Protein AF-A0A2X3JP46-F1 (afdb_monomer_lite)

Sequence (105 aa):
MPRLTAKDFPQELLDYYDYYAHGKISKREFLNLAAKYAVGGMTALALFDLLKPNYALATQVEFTDPEIVAGVHHVSFAKWSRRGTGLSGETRKNERQNASRGSGA

Radius of gyration: 28.65 Å; chains: 1; bounding box: 75×61×43 Å

Organism: Escherichia coli (NCBI:txid562)

Foldseek 3Di:
DDQDDPVVDDPVLVVLVVCCVVVVDDPVVSQVVQQVVQPDPRHSVNVVVSNDDDVVVVDPDDPVPVVDDDDDDDDDDPDDDPPDDDDDDDDDDDPPDPPPDDDDD

InterPro domains:
  IPR057802 YqhI domain [PF23678] (1-36)

Structure (mmCIF, N/CA/C/O backbone):
data_AF-A0A2X3JP46-F1
#
_entry.id   AF-A0A2X3JP46-F1
#
loop_
_atom_site.group_PDB
_atom_site.id
_atom_site.type_symbol
_atom_site.label_atom_id
_atom_site.label_alt_id
_atom_site.label_comp_id
_atom_site.label_asym_id
_atom_site.label_entity_id
_atom_site.label_seq_id
_atom_site.pdbx_PDB_ins_code
_atom_site.Cartn_x
_atom_site.Cartn_y
_atom_site.Cartn_z
_atom_site.occupancy
_atom_site.B_iso_or_equiv
_atom_site.auth_seq_id
_atom_site.auth_comp_id
_atom_site.auth_asym_id
_atom_site.auth_atom_id
_atom_site.pdbx_PDB_model_num
ATOM 1 N N . MET A 1 1 ? -13.991 -17.207 -7.580 1.00 64.12 1 MET A N 1
ATOM 2 C CA . MET A 1 1 ? -14.680 -15.925 -7.307 1.00 64.12 1 MET A CA 1
ATOM 3 C C . MET A 1 1 ? -13.912 -14.811 -8.007 1.00 64.12 1 MET A C 1
ATOM 5 O O . MET A 1 1 ? -12.699 -14.963 -8.132 1.00 64.12 1 MET A O 1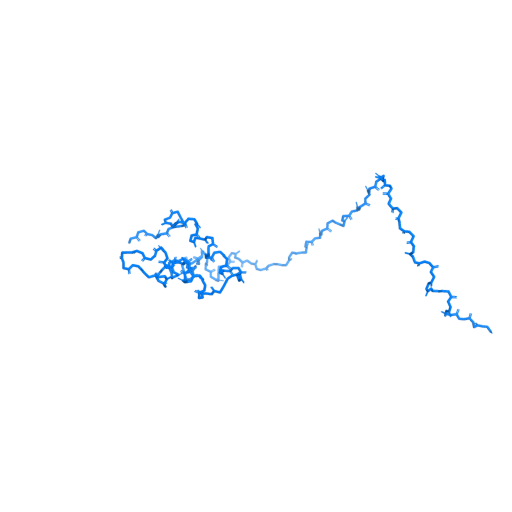
ATOM 9 N N . PRO A 1 2 ? -14.572 -13.752 -8.506 1.00 81.88 2 PRO A N 1
ATOM 10 C CA . PRO A 1 2 ? -13.885 -12.609 -9.106 1.00 81.88 2 PRO A CA 1
ATOM 11 C C . PRO 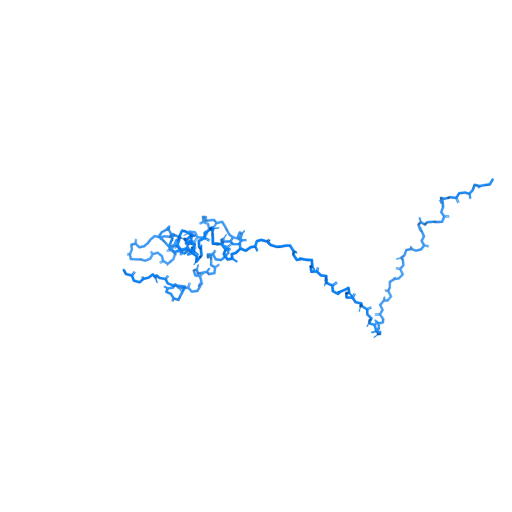A 1 2 ? -12.977 -11.914 -8.080 1.00 81.88 2 PRO A C 1
ATOM 13 O O . PRO A 1 2 ? -13.259 -11.924 -6.882 1.00 81.88 2 PRO A O 1
ATOM 16 N N . ARG A 1 3 ? -11.862 -11.349 -8.552 1.00 83.88 3 ARG A N 1
ATOM 17 C CA . ARG A 1 3 ? -10.882 -10.661 -7.703 1.00 83.88 3 ARG A CA 1
ATOM 18 C C . ARG A 1 3 ? -11.419 -9.285 -7.307 1.00 83.88 3 ARG A C 1
ATOM 20 O O . ARG A 1 3 ? -11.929 -8.572 -8.167 1.00 83.88 3 ARG A O 1
ATOM 27 N N . LEU A 1 4 ? -11.259 -8.912 -6.038 1.00 89.06 4 LEU A N 1
ATOM 28 C CA . LEU A 1 4 ? -11.600 -7.571 -5.564 1.00 89.06 4 LEU A CA 1
ATOM 29 C C . LEU A 1 4 ? -10.737 -6.509 -6.261 1.00 89.06 4 LEU A C 1
ATOM 31 O O . LEU A 1 4 ? -9.575 -6.738 -6.616 1.00 89.06 4 LEU A O 1
ATOM 35 N N . THR A 1 5 ? -11.328 -5.339 -6.436 1.00 89.94 5 THR A N 1
ATOM 36 C CA . THR A 1 5 ? -10.757 -4.153 -7.066 1.00 89.94 5 THR A CA 1
ATOM 37 C C . THR A 1 5 ? -10.729 -2.997 -6.072 1.00 89.94 5 THR A C 1
ATOM 39 O O . THR A 1 5 ? -11.377 -3.044 -5.032 1.00 89.94 5 THR A O 1
ATOM 42 N N . ALA A 1 6 ? -10.018 -1.915 -6.398 1.00 90.81 6 ALA A N 1
ATOM 43 C CA . ALA A 1 6 ? -9.982 -0.724 -5.545 1.00 90.81 6 ALA A CA 1
ATOM 44 C C . ALA A 1 6 ? -11.382 -0.141 -5.259 1.00 90.81 6 ALA A C 1
ATOM 46 O O . ALA A 1 6 ? -11.598 0.423 -4.194 1.00 90.81 6 ALA A O 1
ATOM 47 N N . LYS A 1 7 ? -12.349 -0.318 -6.172 1.00 92.94 7 LYS A N 1
ATOM 48 C CA . LYS A 1 7 ? -13.727 0.176 -6.004 1.00 92.94 7 LYS A CA 1
ATOM 49 C C . LYS A 1 7 ? -14.497 -0.544 -4.896 1.00 92.94 7 LYS A C 1
ATOM 51 O O . LYS A 1 7 ? -15.502 -0.022 -4.430 1.00 92.94 7 LYS A O 1
ATOM 56 N N . ASP A 1 8 ? -14.029 -1.721 -4.492 1.00 93.06 8 ASP A N 1
ATOM 57 C CA . ASP A 1 8 ? -14.659 -2.537 -3.457 1.00 93.06 8 ASP A CA 1
ATOM 58 C C . ASP A 1 8 ? -14.228 -2.117 -2.039 1.00 93.06 8 ASP A C 1
ATOM 60 O O . ASP A 1 8 ? -14.696 -2.688 -1.054 1.00 93.06 8 ASP A O 1
ATOM 64 N N . PHE A 1 9 ? -13.349 -1.114 -1.918 1.00 93.44 9 PHE A N 1
ATOM 65 C CA . PHE A 1 9 ? -12.827 -0.622 -0.646 1.00 93.44 9 PHE A CA 1
ATOM 66 C C . PHE A 1 9 ? -13.175 0.856 -0.415 1.00 93.44 9 PHE A C 1
ATOM 68 O O . PHE A 1 9 ? -13.253 1.638 -1.365 1.00 93.44 9 PHE A O 1
ATOM 75 N N . PRO A 1 10 ? -13.339 1.280 0.851 1.00 95.19 10 PRO A N 1
ATOM 76 C CA . PRO A 1 10 ? -13.483 2.691 1.193 1.00 95.19 10 PRO A CA 1
ATOM 77 C C . PRO A 1 10 ? -12.244 3.498 0.791 1.00 95.19 10 PRO A C 1
ATOM 79 O O . PRO A 1 10 ? -11.121 3.073 1.059 1.00 95.19 10 PRO A O 1
ATOM 82 N N . GLN A 1 11 ? -12.441 4.695 0.233 1.00 96.75 11 GLN A N 1
ATOM 83 C CA . GLN A 1 11 ? -11.334 5.548 -0.216 1.00 96.75 11 GLN A CA 1
ATOM 84 C C . GLN A 1 11 ? -10.339 5.865 0.912 1.00 96.75 11 GLN A C 1
ATOM 86 O O . GLN A 1 11 ? -9.139 5.725 0.719 1.00 96.75 11 GLN A O 1
ATOM 91 N N . GLU A 1 12 ? -10.828 6.191 2.112 1.00 96.88 12 GLU A N 1
ATOM 92 C CA . GLU A 1 12 ? -9.968 6.503 3.266 1.00 96.88 12 GLU A CA 1
ATOM 93 C C . GLU A 1 12 ? -9.031 5.328 3.627 1.00 96.88 12 GLU A C 1
ATOM 95 O O . GLU A 1 12 ? -7.876 5.538 3.990 1.00 96.88 12 GLU A O 1
ATOM 100 N N . LEU A 1 13 ? -9.487 4.078 3.464 1.00 96.62 13 LEU A N 1
ATOM 101 C CA . LEU A 1 13 ? -8.644 2.897 3.672 1.00 96.62 13 LEU A CA 1
ATOM 102 C C . LEU A 1 13 ? -7.537 2.791 2.607 1.00 96.62 13 LEU A C 1
ATOM 104 O O . LEU A 1 13 ? -6.408 2.414 2.932 1.00 96.62 13 LEU A O 1
ATOM 108 N N . LEU A 1 14 ? -7.848 3.130 1.351 1.00 97.25 14 LEU A N 1
ATOM 109 C CA . LEU A 1 14 ? -6.869 3.171 0.262 1.00 97.25 14 LEU A CA 1
ATOM 110 C C . LEU A 1 14 ? -5.822 4.264 0.497 1.00 97.25 14 LEU A C 1
ATOM 112 O O . LEU A 1 14 ? -4.637 4.013 0.295 1.00 97.25 14 LEU A O 1
ATOM 116 N N . ASP A 1 15 ? -6.238 5.431 0.987 1.00 97.81 15 ASP A N 1
ATOM 117 C CA . ASP A 1 15 ? -5.339 6.546 1.295 1.00 97.81 15 ASP A CA 1
ATOM 118 C C . ASP A 1 15 ? -4.357 6.174 2.420 1.00 97.81 15 ASP A C 1
ATOM 120 O O . ASP A 1 15 ? -3.159 6.448 2.333 1.00 97.81 15 ASP A O 1
ATOM 124 N N . TYR A 1 16 ? -4.822 5.467 3.457 1.00 98.00 16 TYR A N 1
ATOM 125 C CA . TYR A 1 16 ? -3.930 4.944 4.498 1.00 98.00 16 TYR A CA 1
ATOM 126 C C . TYR A 1 16 ? -2.928 3.927 3.946 1.00 98.00 16 TYR A C 1
ATOM 128 O O . TYR A 1 16 ? -1.761 3.927 4.348 1.00 98.00 16 TYR A O 1
ATOM 136 N N . TYR A 1 17 ? -3.359 3.059 3.027 1.00 97.44 17 TYR A N 1
ATOM 137 C CA . TYR A 1 17 ? -2.451 2.119 2.376 1.00 97.44 17 TYR A CA 1
ATOM 138 C C . TYR A 1 17 ? -1.424 2.843 1.493 1.00 97.44 17 TYR A C 1
ATOM 140 O O . TYR A 1 17 ? -0.244 2.499 1.546 1.00 97.44 17 TYR A O 1
ATOM 148 N N . ASP A 1 18 ? -1.831 3.879 0.753 1.00 97.56 18 ASP A N 1
ATOM 149 C CA . ASP A 1 18 ? -0.935 4.734 -0.033 1.00 97.56 18 ASP A CA 1
ATOM 150 C C . ASP A 1 18 ? 0.130 5.396 0.849 1.00 97.56 18 ASP A C 1
ATOM 152 O O . ASP A 1 18 ? 1.322 5.368 0.536 1.00 97.56 18 ASP A O 1
ATOM 156 N N . TYR A 1 19 ? -0.276 5.924 2.004 1.00 98.38 19 TYR A N 1
ATOM 157 C CA . TYR A 1 19 ? 0.643 6.512 2.974 1.00 98.38 19 TYR A CA 1
ATOM 158 C C . TYR A 1 19 ? 1.635 5.493 3.523 1.00 98.38 19 TYR A C 1
ATOM 160 O O . TYR A 1 19 ? 2.814 5.813 3.668 1.00 98.38 19 TYR A O 1
ATOM 168 N N . TYR A 1 20 ? 1.191 4.268 3.800 1.00 98.00 20 TYR A N 1
ATOM 169 C CA . TYR A 1 20 ? 2.089 3.188 4.192 1.00 98.00 20 TYR A CA 1
ATOM 170 C C . TYR A 1 20 ? 3.062 2.821 3.058 1.00 98.00 20 TYR A C 1
ATOM 172 O O . TYR A 1 20 ? 4.269 2.743 3.293 1.00 98.00 20 TYR A O 1
ATOM 180 N N . ALA A 1 21 ? 2.565 2.640 1.831 1.00 97.12 21 ALA A N 1
ATOM 181 C CA . ALA A 1 21 ? 3.364 2.255 0.667 1.00 97.12 21 ALA A CA 1
ATOM 182 C C . ALA A 1 21 ? 4.433 3.303 0.314 1.00 97.12 21 ALA A C 1
ATOM 184 O O . ALA A 1 21 ? 5.532 2.947 -0.109 1.00 97.12 21 ALA A O 1
ATOM 185 N N . HIS A 1 22 ? 4.137 4.582 0.555 1.00 97.50 22 HIS A N 1
ATOM 186 C CA . HIS A 1 22 ? 5.057 5.702 0.359 1.00 97.50 22 HIS A CA 1
ATOM 187 C C . HIS A 1 22 ? 5.859 6.079 1.618 1.00 97.50 22 HIS A C 1
ATOM 189 O O . HIS A 1 22 ? 6.557 7.092 1.618 1.00 97.50 22 HIS A O 1
ATOM 195 N N . GLY A 1 23 ? 5.773 5.293 2.698 1.00 97.50 23 GLY A N 1
ATOM 196 C CA . GLY A 1 23 ? 6.581 5.482 3.908 1.00 97.50 23 GLY A CA 1
ATOM 197 C C . GLY A 1 23 ? 6.200 6.687 4.777 1.00 97.50 23 GLY A C 1
ATOM 198 O O . GLY A 1 23 ? 6.995 7.101 5.616 1.00 97.50 23 GLY A O 1
ATOM 199 N N . LYS A 1 24 ? 5.000 7.252 4.600 1.00 98.38 24 LYS A N 1
ATOM 200 C CA . LYS A 1 24 ? 4.469 8.357 5.419 1.00 98.38 24 LYS A CA 1
ATOM 201 C C . LYS A 1 24 ? 3.970 7.889 6.791 1.00 98.38 24 LYS A C 1
ATOM 203 O O . LYS A 1 24 ? 4.033 8.662 7.740 1.00 98.38 24 LYS A O 1
ATOM 208 N N . ILE A 1 25 ? 3.492 6.645 6.893 1.00 98.44 25 ILE A N 1
ATOM 209 C CA . ILE A 1 25 ? 3.072 6.004 8.151 1.00 98.44 25 ILE A CA 1
ATOM 210 C C . ILE A 1 25 ? 3.712 4.624 8.303 1.00 98.44 25 ILE A C 1
ATOM 212 O O . ILE A 1 25 ? 4.073 3.966 7.324 1.00 98.44 25 ILE A O 1
ATOM 216 N N . SER A 1 26 ? 3.832 4.146 9.542 1.00 98.38 26 SER A N 1
ATOM 217 C CA . SER A 1 26 ? 4.355 2.797 9.797 1.00 98.38 26 SER A CA 1
ATOM 218 C C . SER A 1 26 ? 3.319 1.702 9.497 1.00 98.38 26 SER A C 1
ATOM 220 O O . SER A 1 26 ? 2.114 1.933 9.571 1.00 98.38 26 SER A O 1
ATOM 222 N N . LYS A 1 27 ? 3.762 0.453 9.266 1.00 96.88 27 LYS A N 1
ATOM 223 C CA . LYS A 1 27 ? 2.844 -0.700 9.114 1.00 96.88 27 LYS A CA 1
ATOM 224 C C . LYS A 1 27 ? 1.890 -0.844 10.308 1.00 96.88 27 LYS A C 1
ATOM 226 O O . LYS A 1 27 ? 0.718 -1.149 10.136 1.00 96.88 27 LYS A O 1
ATOM 231 N N . ARG A 1 28 ? 2.393 -0.636 11.528 1.00 97.75 28 ARG A N 1
ATOM 232 C CA . ARG A 1 28 ? 1.596 -0.720 12.762 1.00 97.75 28 ARG A CA 1
ATOM 233 C C . ARG A 1 28 ? 0.523 0.367 12.818 1.00 97.75 28 ARG A C 1
ATOM 235 O O . ARG A 1 28 ? -0.595 0.094 13.229 1.00 97.75 28 ARG A O 1
ATOM 242 N N . GLU A 1 29 ? 0.863 1.573 12.387 1.00 98.00 29 GLU A N 1
ATOM 243 C CA . GLU A 1 29 ? -0.075 2.692 12.308 1.00 98.00 29 GLU A CA 1
ATOM 244 C C . GLU A 1 29 ? -1.171 2.437 11.271 1.00 98.00 29 GLU A C 1
ATOM 246 O O . GLU A 1 29 ? -2.347 2.582 11.595 1.00 98.00 29 GLU A O 1
ATOM 251 N N . PHE A 1 30 ? -0.811 1.926 10.088 1.00 98.00 30 PHE A N 1
ATOM 252 C CA . PHE A 1 30 ? -1.788 1.451 9.105 1.00 98.00 30 PHE A CA 1
ATOM 253 C C . PHE A 1 30 ? -2.749 0.416 9.708 1.00 98.00 30 PHE A C 1
ATOM 255 O O . PHE A 1 30 ? -3.959 0.568 9.582 1.00 98.00 30 PHE A O 1
ATOM 262 N N . LEU A 1 31 ? -2.236 -0.613 10.397 1.00 97.44 31 LEU A N 1
ATOM 263 C CA . LEU A 1 31 ? -3.080 -1.658 10.994 1.00 97.44 31 LEU A CA 1
ATOM 264 C C . LEU A 1 31 ? -4.043 -1.099 12.051 1.00 97.44 31 LEU A C 1
ATOM 266 O O . LEU A 1 31 ? -5.189 -1.541 12.119 1.00 97.44 31 LEU A O 1
ATOM 270 N N . ASN A 1 32 ? -3.606 -0.114 12.840 1.00 97.19 32 ASN A N 1
ATOM 271 C CA . ASN A 1 32 ? -4.460 0.559 13.819 1.00 97.19 32 ASN A CA 1
ATOM 272 C C . ASN A 1 32 ? -5.587 1.352 13.142 1.00 97.19 32 ASN A C 1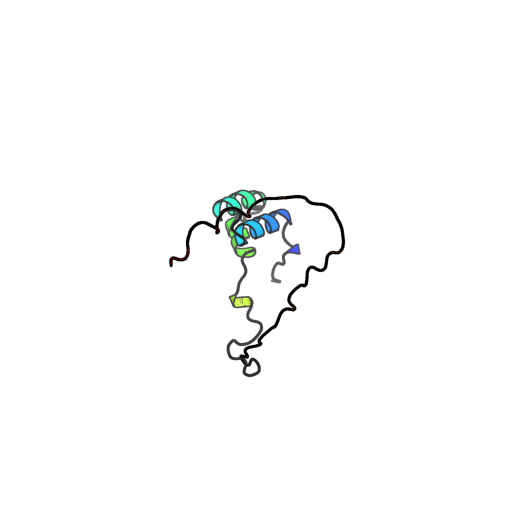
ATOM 274 O O . ASN A 1 32 ? -6.739 1.250 13.555 1.00 97.19 32 ASN A O 1
ATOM 278 N N . LEU A 1 33 ? -5.273 2.108 12.087 1.00 96.88 33 LEU A N 1
ATOM 279 C CA . LEU A 1 33 ? -6.261 2.879 11.323 1.00 96.88 33 LEU A CA 1
ATOM 280 C C . LEU A 1 33 ? -7.232 1.963 10.556 1.00 96.88 33 LEU A C 1
ATOM 282 O O . LEU A 1 33 ? -8.440 2.200 10.531 1.00 96.88 33 LEU A O 1
ATOM 286 N N . ALA A 1 34 ? -6.721 0.868 9.988 1.00 96.25 34 ALA A N 1
ATOM 287 C CA . ALA A 1 34 ? -7.500 -0.125 9.255 1.00 96.25 34 ALA A CA 1
ATOM 288 C C . ALA A 1 34 ? -8.446 -0.943 10.154 1.00 96.25 34 ALA A C 1
ATOM 290 O O . ALA A 1 34 ? -9.431 -1.486 9.657 1.00 96.25 34 ALA A O 1
ATOM 291 N N . ALA A 1 35 ? -8.205 -1.010 11.470 1.00 94.38 35 ALA A N 1
ATOM 292 C CA . ALA A 1 35 ? -9.058 -1.744 12.410 1.00 94.38 35 ALA A CA 1
ATOM 293 C C . ALA A 1 35 ? -10.519 -1.252 12.413 1.00 94.38 35 ALA A C 1
ATOM 295 O O . ALA A 1 35 ? -11.431 -2.051 12.600 1.00 94.38 35 ALA A O 1
ATOM 296 N N . LYS A 1 36 ? -10.760 0.033 12.112 1.00 93.88 36 LYS A N 1
ATOM 297 C CA . LYS A 1 36 ? -12.108 0.608 11.930 1.00 93.88 36 LYS A CA 1
ATOM 298 C C . LYS A 1 36 ? -12.913 -0.087 10.819 1.00 93.88 36 LYS A C 1
ATOM 300 O O . LYS A 1 36 ? -14.138 -0.100 10.865 1.00 93.88 36 LYS A O 1
ATOM 305 N N . TYR A 1 37 ? -12.229 -0.661 9.832 1.00 93.00 37 TYR A N 1
ATOM 306 C CA . TYR A 1 37 ? -12.815 -1.311 8.657 1.00 93.00 37 TYR A CA 1
ATOM 307 C C . TYR A 1 37 ? -12.887 -2.842 8.782 1.00 93.00 37 TYR A C 1
ATOM 309 O O . TYR A 1 37 ? -13.401 -3.523 7.895 1.00 93.00 37 TYR A O 1
ATOM 317 N N . ALA A 1 38 ? -12.385 -3.396 9.887 1.00 89.31 38 ALA A N 1
ATOM 318 C CA . ALA A 1 38 ? -12.313 -4.825 10.162 1.00 89.31 38 ALA A CA 1
ATOM 319 C C . ALA A 1 38 ? -13.643 -5.348 10.750 1.00 89.31 38 ALA A C 1
ATOM 321 O O . ALA A 1 38 ? -13.753 -5.637 11.940 1.00 89.31 38 ALA A O 1
ATOM 322 N N . VAL A 1 39 ? -14.685 -5.421 9.913 1.00 87.00 39 VAL A N 1
ATOM 323 C CA . VAL A 1 39 ? -16.033 -5.890 10.292 1.00 87.00 39 VAL A CA 1
ATOM 324 C C . VAL A 1 39 ? -16.281 -7.348 9.883 1.00 87.00 39 VAL A C 1
ATOM 326 O O . VAL A 1 39 ? -15.663 -7.860 8.953 1.00 87.00 39 VAL A O 1
ATOM 329 N N . GLY A 1 40 ? -17.206 -8.033 10.567 1.00 82.00 40 GLY A N 1
ATOM 330 C CA . GLY A 1 40 ? -17.720 -9.340 10.126 1.00 82.00 40 GLY A CA 1
ATOM 331 C C . GLY A 1 40 ? -16.694 -10.481 10.104 1.00 82.00 40 GLY A C 1
ATOM 332 O O . GLY A 1 40 ? -16.772 -11.351 9.244 1.00 82.00 40 GLY A O 1
ATOM 333 N N . GLY A 1 41 ? -15.716 -10.474 11.016 1.00 81.75 41 GLY A N 1
ATOM 334 C CA . GLY A 1 41 ? -14.650 -11.485 11.068 1.00 81.75 41 GLY A CA 1
ATOM 335 C C . GLY A 1 41 ? -13.441 -11.181 10.176 1.00 81.75 41 GLY A C 1
ATOM 336 O O . GLY A 1 41 ? -12.454 -11.914 10.226 1.00 81.75 41 GLY A O 1
ATOM 337 N N . MET A 1 42 ? -13.466 -10.087 9.407 1.00 87.50 42 MET A N 1
ATOM 338 C CA . MET A 1 42 ? -12.257 -9.565 8.772 1.00 87.50 42 MET A CA 1
ATOM 339 C C . MET A 1 42 ? -11.350 -8.907 9.807 1.00 87.50 42 MET A C 1
ATOM 341 O O . MET A 1 42 ? -11.821 -8.247 10.727 1.00 87.50 42 MET A O 1
ATOM 345 N N . THR A 1 43 ? -10.038 -9.062 9.640 1.00 94.62 43 THR A N 1
ATOM 346 C CA . THR A 1 43 ? -9.023 -8.420 10.485 1.00 94.62 43 THR A CA 1
ATOM 347 C C . THR A 1 43 ? -8.288 -7.333 9.704 1.00 94.62 43 THR A C 1
ATOM 349 O O . THR A 1 43 ? -8.240 -7.361 8.474 1.00 94.62 43 THR A O 1
ATOM 352 N N . ALA A 1 44 ? -7.639 -6.398 10.403 1.00 94.00 44 ALA A N 1
ATOM 353 C CA . ALA A 1 44 ? -6.764 -5.413 9.759 1.00 94.00 44 ALA A CA 1
ATOM 354 C C . ALA A 1 44 ? -5.616 -6.072 8.963 1.00 94.00 44 ALA A C 1
ATOM 356 O O . ALA A 1 44 ? -5.186 -5.542 7.942 1.00 94.00 44 ALA A O 1
ATOM 357 N N . LEU A 1 45 ? -5.144 -7.249 9.397 1.00 95.00 45 LEU A N 1
ATOM 358 C CA . LEU A 1 45 ? -4.162 -8.045 8.655 1.00 95.00 45 LEU A CA 1
ATOM 359 C C . LEU A 1 45 ? -4.754 -8.638 7.372 1.00 95.00 45 LEU A C 1
ATOM 361 O O . LEU A 1 45 ? -4.107 -8.584 6.335 1.00 95.00 45 LEU A O 1
ATOM 365 N N . ALA A 1 46 ? -5.994 -9.131 7.411 1.00 94.31 46 ALA A N 1
ATOM 366 C CA . ALA A 1 46 ? -6.672 -9.591 6.202 1.00 94.31 46 ALA A CA 1
ATOM 367 C C . ALA A 1 46 ? -6.850 -8.443 5.192 1.00 94.31 46 ALA A C 1
ATOM 369 O O . ALA A 1 46 ? -6.589 -8.621 4.006 1.00 94.31 46 ALA A O 1
ATOM 370 N N . LEU A 1 47 ? -7.217 -7.242 5.660 1.00 94.25 47 LEU A N 1
ATOM 371 C CA . LEU A 1 47 ? -7.283 -6.046 4.811 1.00 94.25 47 LEU A CA 1
ATOM 372 C C . LEU A 1 47 ? -5.914 -5.688 4.219 1.00 94.25 47 LEU A C 1
ATOM 374 O O . LEU A 1 47 ? -5.820 -5.376 3.035 1.00 94.25 47 LEU A O 1
ATOM 378 N N . PHE A 1 48 ? -4.848 -5.773 5.017 1.00 94.94 48 PHE A N 1
ATOM 379 C CA . PH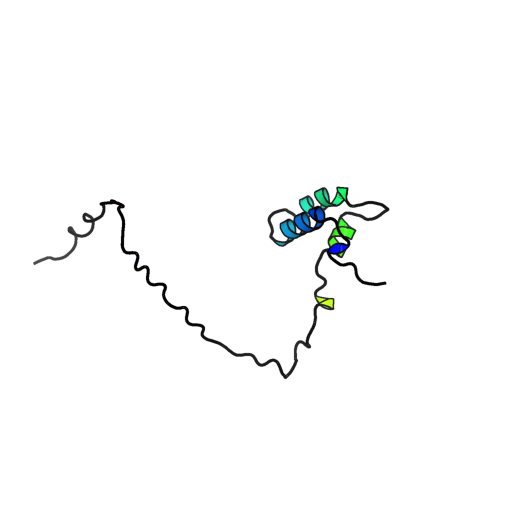E A 1 48 ? -3.482 -5.564 4.540 1.00 94.94 48 PHE A CA 1
ATOM 380 C C . PHE A 1 48 ? -3.118 -6.521 3.396 1.00 94.94 48 PHE A C 1
ATOM 382 O O . PHE A 1 48 ? -2.596 -6.086 2.370 1.00 94.94 48 PHE A O 1
ATOM 389 N N . ASP A 1 49 ? -3.407 -7.812 3.561 1.00 93.19 49 ASP A N 1
ATOM 390 C CA . ASP A 1 49 ? -3.082 -8.831 2.563 1.00 93.19 49 ASP A CA 1
ATOM 391 C C . ASP A 1 49 ? -3.905 -8.676 1.276 1.00 93.19 49 ASP A C 1
ATOM 393 O O . ASP A 1 49 ? -3.388 -8.938 0.191 1.00 93.19 49 ASP A O 1
ATOM 397 N N . LEU A 1 50 ? -5.150 -8.197 1.377 1.00 92.19 50 LEU A N 1
ATOM 398 C CA . LEU A 1 50 ? -6.003 -7.904 0.220 1.00 92.19 50 LEU A CA 1
ATOM 399 C C . LEU A 1 50 ? -5.532 -6.685 -0.586 1.00 92.19 50 LEU A C 1
ATOM 401 O O . LEU A 1 50 ? -5.671 -6.674 -1.809 1.00 92.19 50 LEU A O 1
ATOM 405 N N . LEU A 1 51 ? -5.004 -5.658 0.087 1.00 93.75 51 LEU A N 1
ATOM 406 C CA . LEU A 1 51 ? -4.575 -4.406 -0.546 1.00 93.75 51 LEU A CA 1
ATOM 407 C C . LEU A 1 51 ? -3.157 -4.482 -1.121 1.00 93.75 51 LEU A C 1
ATOM 409 O O . LEU A 1 51 ? -2.832 -3.755 -2.063 1.00 93.75 51 LEU A O 1
ATOM 413 N N . LYS A 1 52 ? -2.301 -5.354 -0.577 1.00 92.12 52 LYS A N 1
ATOM 414 C CA . LYS A 1 52 ? -0.922 -5.479 -1.047 1.00 92.12 52 LYS A CA 1
ATOM 415 C C . LYS A 1 52 ? -0.871 -6.045 -2.475 1.00 92.12 52 LYS A C 1
ATOM 417 O O . LYS A 1 52 ? -1.542 -7.038 -2.761 1.00 92.12 52 LYS A O 1
ATOM 422 N N . PRO A 1 53 ? -0.043 -5.484 -3.379 1.00 89.62 53 PRO A N 1
ATOM 423 C CA . PRO A 1 53 ? 0.110 -6.033 -4.719 1.00 89.62 53 PRO A CA 1
ATOM 424 C C . PRO A 1 53 ? 0.644 -7.467 -4.663 1.00 89.62 53 PRO A C 1
ATOM 426 O O . PRO A 1 53 ? 1.616 -7.769 -3.966 1.00 89.62 53 PRO A O 1
ATOM 429 N N . ASN A 1 54 ? 0.015 -8.347 -5.440 1.00 90.12 54 ASN A N 1
ATOM 430 C CA . ASN A 1 54 ? 0.513 -9.690 -5.689 1.00 90.12 54 ASN A CA 1
ATOM 431 C C . ASN A 1 54 ? 1.278 -9.706 -7.017 1.00 90.12 54 ASN A C 1
ATOM 433 O O . ASN A 1 54 ? 0.683 -9.869 -8.081 1.00 90.12 54 ASN A O 1
ATOM 437 N N . TYR A 1 55 ? 2.598 -9.540 -6.946 1.00 89.00 55 TYR A N 1
ATOM 438 C CA . TYR A 1 55 ? 3.456 -9.490 -8.131 1.00 89.00 55 TYR A CA 1
ATOM 439 C C . TYR A 1 55 ? 3.522 -10.812 -8.903 1.00 89.00 55 TYR A C 1
ATOM 441 O O . TYR A 1 55 ? 3.761 -10.783 -10.104 1.00 89.00 55 TYR A O 1
ATOM 449 N N . ALA A 1 56 ? 3.231 -11.952 -8.267 1.00 88.19 56 ALA A N 1
ATOM 450 C CA . ALA A 1 56 ? 3.151 -13.231 -8.975 1.00 88.19 56 ALA A CA 1
ATOM 451 C C . ALA A 1 56 ? 1.992 -13.262 -9.987 1.00 88.19 56 ALA A C 1
ATOM 453 O O . ALA A 1 56 ? 2.077 -13.943 -11.001 1.00 88.19 56 ALA A O 1
ATOM 454 N N . LEU A 1 57 ? 0.923 -12.501 -9.727 1.00 87.38 57 LEU A N 1
ATOM 455 C CA . LEU A 1 57 ? -0.206 -12.332 -10.648 1.00 87.38 57 LEU A CA 1
ATOM 456 C C . LEU A 1 57 ? -0.026 -11.140 -11.602 1.00 87.38 57 LEU A C 1
ATOM 458 O O . LEU A 1 57 ? -0.919 -10.865 -12.397 1.00 87.38 57 LEU A O 1
ATOM 462 N N . ALA A 1 58 ? 1.078 -10.395 -11.490 1.00 88.12 58 ALA A N 1
ATOM 463 C CA . ALA A 1 58 ? 1.307 -9.174 -12.259 1.00 88.12 58 ALA A CA 1
ATOM 464 C C . ALA A 1 58 ? 2.108 -9.404 -13.550 1.00 88.12 58 ALA A C 1
ATOM 466 O O . ALA A 1 58 ? 2.238 -8.471 -14.340 1.00 88.12 58 ALA A O 1
ATOM 467 N N . THR A 1 59 ? 2.642 -10.610 -13.772 1.00 90.00 59 THR A N 1
ATOM 468 C CA . THR A 1 59 ? 3.365 -10.967 -14.998 1.00 90.00 59 THR A CA 1
ATOM 469 C C . THR A 1 59 ? 2.433 -10.844 -16.204 1.00 90.00 59 THR A C 1
ATOM 471 O O . THR A 1 59 ? 1.470 -11.596 -16.325 1.00 90.00 59 THR A O 1
ATOM 474 N N . GLN A 1 60 ? 2.699 -9.870 -17.078 1.00 90.38 60 GLN A N 1
ATOM 475 C CA . GLN A 1 60 ? 1.937 -9.659 -18.320 1.00 90.38 60 GLN A CA 1
ATOM 476 C C . GLN A 1 60 ? 2.613 -10.298 -19.533 1.00 90.38 60 GLN A C 1
ATOM 478 O O . GLN A 1 60 ? 1.934 -10.730 -20.456 1.00 90.38 60 GLN A O 1
ATOM 483 N N . VAL A 1 61 ? 3.943 -10.345 -19.514 1.00 91.38 61 VAL A N 1
ATOM 484 C CA . VAL A 1 61 ? 4.796 -10.910 -20.559 1.00 91.38 61 VAL A CA 1
ATOM 485 C C . VAL A 1 61 ? 5.806 -11.837 -19.906 1.00 91.38 61 VAL A C 1
ATOM 487 O O . VAL A 1 61 ? 6.176 -11.637 -18.744 1.00 91.38 61 VAL A O 1
ATOM 490 N N . GLU A 1 62 ? 6.237 -12.853 -20.645 1.00 89.81 62 GLU A N 1
ATOM 491 C CA . GLU A 1 62 ? 7.278 -13.754 -20.171 1.00 89.81 62 GLU A CA 1
ATOM 492 C C . GLU A 1 62 ? 8.574 -12.982 -19.924 1.00 89.81 62 GLU A C 1
ATOM 494 O O . GLU A 1 62 ? 8.943 -12.080 -20.676 1.00 89.81 62 GLU A O 1
ATOM 499 N N . PHE A 1 63 ? 9.301 -13.355 -18.870 1.00 86.50 63 PHE A N 1
ATOM 500 C CA . PHE A 1 63 ? 10.568 -12.695 -18.537 1.00 86.50 63 PHE A CA 1
ATOM 501 C C . PHE A 1 63 ? 11.603 -12.808 -19.671 1.00 86.50 63 PHE A C 1
ATOM 503 O O . PHE A 1 63 ? 12.487 -11.965 -19.795 1.00 86.50 63 PHE A O 1
ATOM 510 N N . THR A 1 64 ? 11.488 -13.851 -20.495 1.00 91.06 64 THR A N 1
ATOM 511 C CA . THR A 1 64 ? 12.386 -14.149 -21.615 1.00 91.06 64 THR A CA 1
ATOM 512 C C . THR A 1 64 ? 11.726 -13.926 -22.976 1.00 91.06 64 THR A C 1
ATOM 514 O O . THR A 1 64 ? 12.082 -14.615 -23.931 1.00 91.06 64 THR A O 1
ATOM 517 N N . ASP A 1 65 ? 10.735 -13.036 -23.067 1.00 94.19 65 ASP A N 1
ATOM 518 C CA . ASP A 1 65 ? 10.070 -12.722 -24.334 1.00 94.19 65 ASP A CA 1
ATOM 519 C C . ASP A 1 65 ? 11.101 -12.262 -25.395 1.00 94.19 65 ASP A C 1
ATOM 521 O O . ASP A 1 65 ? 11.780 -11.249 -25.187 1.00 94.19 65 ASP A O 1
ATOM 525 N N . PRO A 1 66 ? 11.258 -12.995 -26.518 1.00 93.38 66 PRO A N 1
ATOM 526 C CA . PRO A 1 66 ? 12.261 -12.691 -27.536 1.00 93.38 66 PRO A CA 1
ATOM 527 C C . PRO A 1 66 ? 11.980 -11.392 -28.306 1.00 93.38 66 PRO A C 1
ATOM 529 O O . PRO A 1 66 ? 12.893 -10.879 -28.954 1.00 93.38 66 PRO A O 1
ATOM 532 N N . GLU A 1 67 ? 10.756 -10.853 -28.253 1.00 94.81 67 GLU A N 1
ATOM 533 C CA . GLU A 1 67 ? 10.419 -9.565 -28.872 1.00 94.81 67 GLU A CA 1
ATOM 534 C C . GLU A 1 67 ? 10.942 -8.369 -28.051 1.00 94.81 67 GLU A C 1
ATOM 536 O O . GLU A 1 67 ? 11.089 -7.264 -28.581 1.00 94.81 67 GLU A O 1
ATOM 541 N N . ILE A 1 68 ? 11.284 -8.572 -26.771 1.00 90.19 68 ILE A N 1
ATOM 542 C CA . ILE A 1 68 ? 11.805 -7.523 -25.887 1.00 90.19 68 ILE A CA 1
ATOM 543 C C . ILE A 1 68 ? 13.333 -7.457 -25.996 1.00 90.19 68 ILE A C 1
ATOM 545 O O . ILE A 1 68 ? 14.067 -8.240 -25.394 1.00 90.19 68 ILE A O 1
ATOM 549 N N . VAL A 1 69 ? 13.834 -6.460 -26.729 1.00 90.38 69 VAL A N 1
ATOM 550 C CA . VAL A 1 69 ? 15.275 -6.225 -26.916 1.00 90.38 69 VAL A CA 1
ATOM 551 C C . VAL A 1 69 ? 15.735 -5.019 -26.095 1.00 90.38 69 VAL A C 1
ATOM 553 O O . VAL A 1 69 ? 15.191 -3.921 -26.217 1.00 90.38 69 VAL A O 1
ATOM 556 N N . ALA A 1 70 ? 16.763 -5.200 -25.261 1.00 88.62 70 ALA A N 1
ATOM 557 C CA . ALA A 1 70 ? 17.341 -4.113 -24.472 1.00 88.62 70 ALA A CA 1
ATOM 558 C C . ALA A 1 70 ? 18.114 -3.122 -25.363 1.00 88.62 70 ALA A C 1
ATOM 560 O O . ALA A 1 70 ? 18.996 -3.514 -26.126 1.00 88.62 70 ALA A O 1
ATOM 561 N N . GLY A 1 71 ? 17.821 -1.827 -25.224 1.00 88.88 71 GLY A N 1
ATOM 562 C CA . GLY A 1 71 ? 18.497 -0.743 -25.939 1.00 88.88 71 GLY A CA 1
ATOM 563 C C . GLY A 1 71 ? 18.732 0.473 -25.042 1.00 88.88 71 GLY A C 1
ATOM 564 O O . GLY A 1 71 ? 17.964 0.736 -24.117 1.00 88.88 71 GLY A O 1
ATOM 565 N N . VAL A 1 72 ? 19.805 1.222 -25.305 1.00 88.88 72 VAL A N 1
ATOM 566 C CA . VAL A 1 72 ? 20.130 2.465 -24.588 1.00 88.88 72 VAL A CA 1
ATOM 567 C C . VAL A 1 72 ? 19.751 3.655 -25.463 1.00 88.88 72 VAL A C 1
ATOM 569 O O . VAL A 1 72 ? 20.278 3.813 -26.562 1.00 88.88 72 VAL A O 1
ATOM 572 N N . HIS A 1 73 ? 18.868 4.520 -24.962 1.00 85.44 73 HIS A N 1
ATOM 573 C CA . HIS A 1 73 ? 18.499 5.767 -25.630 1.00 85.44 73 HIS A CA 1
ATOM 574 C C . HIS A 1 73 ? 19.080 6.969 -24.883 1.00 85.44 73 HIS A C 1
ATOM 576 O O . HIS A 1 73 ? 18.797 7.187 -23.706 1.00 85.44 73 HIS A O 1
ATOM 582 N N . HIS A 1 74 ? 19.864 7.786 -25.585 1.00 86.12 74 HIS A N 1
ATOM 583 C CA . HIS A 1 74 ? 20.341 9.063 -25.066 1.00 86.12 74 HIS A CA 1
ATOM 584 C C . HIS A 1 74 ? 19.288 10.142 -25.314 1.00 86.12 74 HIS A C 1
ATOM 586 O O . HIS A 1 74 ? 19.109 10.612 -26.436 1.00 86.12 74 HIS A O 1
ATOM 592 N N . VAL A 1 75 ? 18.592 10.546 -24.254 1.00 85.25 75 VAL A N 1
ATOM 593 C CA . VAL A 1 75 ? 17.631 11.650 -24.311 1.00 85.25 75 VAL A CA 1
ATOM 594 C C . VAL A 1 75 ? 18.354 12.946 -23.957 1.00 85.25 75 VAL A C 1
ATOM 596 O O . VAL A 1 75 ? 18.881 13.095 -22.856 1.00 85.25 75 VAL A O 1
ATOM 599 N N . SER A 1 76 ? 18.387 13.887 -24.901 1.00 79.94 76 SER A N 1
ATOM 600 C CA . SER A 1 76 ? 18.938 15.227 -24.682 1.00 79.94 76 SER A CA 1
ATOM 601 C C . SER A 1 76 ? 17.809 16.196 -24.341 1.00 79.94 76 SER A C 1
ATOM 603 O O . SER A 1 76 ? 16.902 16.407 -25.143 1.00 79.94 76 SER A O 1
ATOM 605 N N . PHE A 1 77 ? 17.861 16.802 -23.155 1.00 80.38 77 PHE A N 1
ATOM 606 C CA . PHE A 1 77 ? 16.907 17.832 -22.746 1.00 80.38 77 PHE A CA 1
ATOM 607 C C . PHE A 1 77 ? 17.363 19.200 -23.254 1.00 80.38 77 PHE A C 1
ATOM 609 O O . PHE A 1 77 ? 18.527 19.577 -23.100 1.00 80.38 77 PHE A O 1
ATOM 616 N N . ALA A 1 78 ? 16.441 19.968 -23.839 1.00 75.94 78 ALA A N 1
ATOM 617 C CA . ALA A 1 78 ? 16.725 21.339 -24.234 1.00 75.94 78 ALA A CA 1
ATOM 618 C C . ALA A 1 78 ? 17.105 22.166 -22.996 1.00 75.94 78 ALA A C 1
ATOM 620 O O . ALA A 1 78 ? 16.349 22.253 -22.026 1.00 75.94 78 ALA A O 1
ATOM 621 N N . LYS A 1 79 ? 18.287 22.792 -23.032 1.00 70.25 79 LYS A N 1
ATOM 622 C CA . LYS A 1 79 ? 18.731 23.731 -21.998 1.00 70.25 79 LYS A CA 1
ATOM 623 C C . LYS A 1 79 ? 17.752 24.906 -21.964 1.00 70.25 79 LYS A C 1
ATOM 625 O O . LYS A 1 79 ? 17.730 25.723 -22.882 1.00 70.25 79 LYS A O 1
ATOM 630 N N . TRP A 1 80 ? 16.949 24.994 -20.907 1.00 53.16 80 TRP A N 1
ATOM 631 C CA . TRP A 1 80 ? 16.017 26.101 -20.708 1.00 53.16 80 TRP A CA 1
ATOM 632 C C . TRP A 1 80 ? 16.783 27.434 -20.642 1.00 53.16 80 TRP A C 1
ATOM 634 O O . TRP A 1 80 ? 17.570 27.675 -19.724 1.00 53.16 80 TRP A O 1
ATOM 644 N N . SER A 1 81 ? 16.588 28.296 -21.645 1.00 68.06 81 SER A N 1
ATOM 645 C CA . SER A 1 81 ? 17.150 29.647 -21.674 1.00 68.06 81 SER A CA 1
ATOM 646 C C . SER A 1 81 ? 16.181 30.598 -20.979 1.00 68.06 81 SER A C 1
ATOM 648 O O . SER A 1 81 ? 15.138 30.954 -21.527 1.00 68.06 81 SER A O 1
ATOM 650 N N . ARG A 1 82 ? 16.526 31.022 -19.760 1.00 55.03 82 ARG A N 1
ATOM 651 C CA . ARG A 1 82 ? 15.820 32.087 -19.042 1.00 55.03 82 ARG A CA 1
ATOM 652 C C . ARG A 1 82 ? 16.087 33.436 -19.724 1.00 55.03 82 ARG A C 1
ATOM 654 O O . ARG A 1 82 ? 16.901 34.215 -19.243 1.00 55.03 82 ARG A O 1
ATOM 661 N N . ARG A 1 83 ? 15.419 33.736 -20.839 1.00 51.94 83 ARG A N 1
ATOM 662 C CA . ARG A 1 83 ? 15.322 35.115 -21.347 1.00 51.94 83 ARG A CA 1
ATOM 663 C C . ARG A 1 83 ? 14.048 35.752 -20.812 1.00 51.94 83 ARG A C 1
ATOM 665 O O . ARG A 1 83 ? 13.017 35.747 -21.468 1.00 51.94 83 ARG A O 1
ATOM 672 N N . GLY A 1 84 ? 14.140 36.261 -19.587 1.00 45.12 84 GLY A N 1
ATOM 673 C CA . GLY A 1 84 ? 13.160 37.181 -19.023 1.00 45.12 84 GLY A CA 1
ATOM 674 C C . GLY A 1 84 ? 13.640 38.612 -19.226 1.00 45.12 84 GLY A C 1
ATOM 675 O O . GLY A 1 84 ? 14.561 39.061 -18.549 1.00 45.12 84 GLY A O 1
ATOM 676 N N . THR A 1 85 ? 13.032 39.321 -20.169 1.00 48.06 85 THR A N 1
ATOM 677 C CA . THR A 1 85 ? 13.017 40.784 -20.204 1.00 48.06 85 THR A CA 1
ATOM 678 C C . THR A 1 85 ? 12.039 41.291 -19.145 1.00 48.06 85 THR A C 1
ATOM 680 O O . THR A 1 85 ? 10.842 41.060 -19.271 1.00 48.06 85 THR A O 1
ATOM 683 N N . GLY A 1 86 ? 12.562 42.010 -18.145 1.00 43.25 86 GLY A N 1
ATOM 684 C CA . GLY A 1 86 ? 11.822 42.996 -17.348 1.00 43.25 86 GLY A CA 1
ATOM 685 C C . GLY A 1 86 ? 11.390 42.579 -15.938 1.00 43.25 86 GLY A C 1
ATOM 686 O O . GLY A 1 86 ? 10.381 41.906 -15.778 1.00 43.25 86 GLY A O 1
ATOM 687 N N . LEU A 1 87 ? 12.114 43.089 -14.930 1.00 44.06 87 LEU A N 1
ATOM 688 C CA . LEU A 1 87 ? 11.648 44.004 -13.863 1.00 44.06 87 LEU A CA 1
ATOM 689 C C . LEU A 1 87 ? 12.362 43.750 -12.519 1.00 44.06 87 LEU A C 1
ATOM 691 O O . LEU A 1 87 ? 12.303 42.661 -11.966 1.00 44.06 87 LEU A O 1
ATOM 695 N N . SER A 1 88 ? 13.015 44.819 -12.045 1.00 45.69 88 SER A N 1
ATOM 696 C CA . SER A 1 88 ? 13.314 45.225 -10.660 1.00 45.69 88 SER A CA 1
ATOM 697 C C . SER A 1 88 ? 13.586 44.142 -9.604 1.00 45.69 88 SER A C 1
ATOM 699 O O . SER A 1 88 ? 12.690 43.425 -9.172 1.00 45.69 88 SER A O 1
ATOM 701 N N . GLY A 1 89 ? 14.820 44.110 -9.098 1.00 37.81 89 GLY A N 1
ATOM 702 C CA . GLY A 1 89 ? 15.203 43.258 -7.975 1.00 37.81 89 GLY A CA 1
ATOM 703 C C . GLY A 1 89 ? 16.668 43.437 -7.610 1.00 37.81 89 GLY A C 1
ATOM 704 O O . GLY A 1 89 ? 17.507 42.589 -7.888 1.00 37.81 89 GLY A O 1
ATOM 705 N N . GLU A 1 90 ? 16.971 44.596 -7.049 1.00 45.12 90 GLU A N 1
ATOM 706 C CA . GLU A 1 90 ? 18.234 44.937 -6.417 1.00 45.12 90 GLU A CA 1
ATOM 707 C C . GLU A 1 90 ? 18.678 43.876 -5.396 1.00 45.12 90 GLU A C 1
ATOM 709 O O . GLU A 1 90 ? 18.039 43.701 -4.367 1.00 45.12 90 GLU A O 1
ATOM 714 N N . THR A 1 91 ? 19.823 43.234 -5.631 1.00 37.41 91 THR A N 1
ATOM 715 C CA . THR A 1 91 ? 20.723 42.811 -4.549 1.00 37.41 91 THR A CA 1
ATOM 716 C C . THR A 1 91 ? 22.166 42.961 -5.009 1.00 37.41 91 THR A C 1
ATOM 718 O O . THR A 1 91 ? 22.714 42.124 -5.726 1.00 37.41 91 THR A O 1
ATOM 721 N N . ARG A 1 92 ? 22.784 44.063 -4.570 1.00 46.69 92 ARG A N 1
ATOM 722 C CA . ARG A 1 92 ? 24.237 44.184 -4.427 1.00 46.69 92 ARG A CA 1
ATOM 723 C C . ARG A 1 92 ? 24.786 43.079 -3.514 1.00 46.69 92 ARG A C 1
ATOM 725 O O . ARG A 1 92 ? 24.070 42.584 -2.647 1.00 46.69 92 ARG A O 1
ATOM 732 N N . LYS A 1 93 ? 26.113 42.908 -3.618 1.00 39.84 93 LYS A N 1
ATOM 733 C CA . LYS A 1 93 ? 27.056 42.055 -2.861 1.00 39.84 93 LYS A CA 1
ATOM 734 C C . LYS A 1 93 ? 27.358 40.782 -3.675 1.00 39.84 93 LYS A C 1
ATOM 736 O O . LYS A 1 93 ? 26.490 39.953 -3.881 1.00 39.84 93 LYS A O 1
ATOM 741 N N . ASN A 1 94 ? 28.539 40.623 -4.283 1.00 37.88 94 ASN A N 1
ATOM 742 C CA . ASN A 1 94 ? 29.809 40.370 -3.593 1.00 37.88 94 ASN A CA 1
ATOM 743 C C . ASN A 1 94 ? 31.026 40.647 -4.511 1.00 37.88 94 ASN A C 1
ATOM 745 O O . ASN A 1 94 ? 31.643 39.720 -5.023 1.00 37.88 94 ASN A O 1
ATOM 749 N N . GLU A 1 95 ? 31.419 41.909 -4.690 1.00 41.69 95 GLU A N 1
ATOM 750 C CA . GLU A 1 95 ? 32.670 42.289 -5.376 1.00 41.69 95 GLU A CA 1
ATOM 751 C C . GLU A 1 95 ? 33.713 42.775 -4.359 1.00 41.69 95 GLU A C 1
ATOM 753 O O . GLU A 1 95 ? 34.174 43.908 -4.403 1.00 41.69 95 GLU A O 1
ATOM 758 N N . ARG A 1 96 ? 34.016 41.948 -3.347 1.00 47.22 96 ARG A N 1
ATOM 759 C CA . ARG A 1 96 ? 35.086 42.214 -2.358 1.00 47.22 96 ARG A CA 1
ATOM 760 C C . ARG A 1 96 ? 35.718 40.944 -1.777 1.00 47.22 96 ARG A C 1
ATOM 762 O O . ARG A 1 96 ? 36.003 40.901 -0.586 1.00 47.22 96 ARG A O 1
ATOM 769 N N . GLN A 1 97 ? 35.935 39.897 -2.577 1.00 44.31 97 GLN A N 1
ATOM 770 C CA . GLN A 1 97 ? 36.658 38.711 -2.079 1.00 44.31 97 GLN A CA 1
ATOM 771 C C . GLN A 1 97 ? 37.765 38.156 -2.983 1.00 44.31 97 GLN A C 1
ATOM 773 O O . GLN A 1 97 ? 38.373 37.165 -2.600 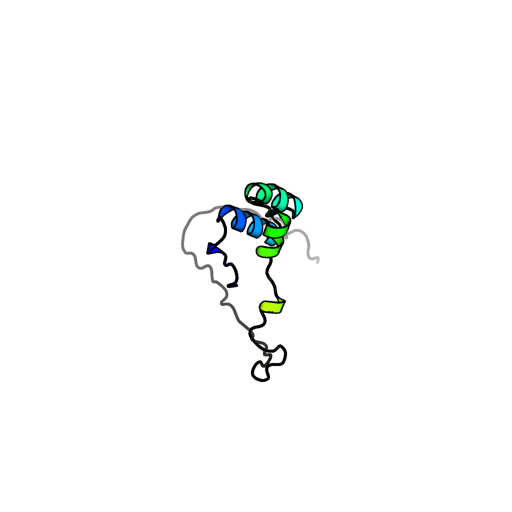1.00 44.31 97 GLN A O 1
ATOM 778 N N . ASN A 1 98 ? 38.122 38.799 -4.105 1.00 43.25 98 ASN A N 1
ATOM 779 C CA . ASN A 1 98 ? 39.185 38.256 -4.970 1.00 43.25 98 ASN A CA 1
ATOM 780 C C . ASN A 1 98 ? 40.306 39.231 -5.380 1.00 43.25 98 ASN A C 1
ATOM 782 O O . ASN A 1 98 ? 41.030 38.961 -6.327 1.00 43.25 98 ASN A O 1
ATOM 786 N N . ALA A 1 99 ? 40.491 40.348 -4.668 1.00 47.38 99 ALA A N 1
ATOM 787 C CA . ALA A 1 99 ? 41.521 41.346 -5.000 1.00 47.38 99 ALA A CA 1
ATOM 788 C C . ALA A 1 99 ? 42.734 41.357 -4.046 1.00 47.38 99 ALA A C 1
ATOM 790 O O . ALA A 1 99 ? 43.427 42.362 -3.958 1.00 47.38 99 ALA A O 1
ATOM 791 N N . SER A 1 100 ? 42.998 40.278 -3.297 1.00 54.69 100 SER A N 1
ATOM 792 C CA . SER A 1 100 ? 44.098 40.275 -2.311 1.00 54.69 100 SER A CA 1
ATOM 793 C C . SER A 1 100 ? 45.071 39.098 -2.410 1.00 54.69 100 SER A C 1
ATOM 795 O O . SER A 1 100 ? 45.931 38.962 -1.541 1.00 54.69 100 SER A O 1
ATOM 797 N N . ARG A 1 101 ? 44.991 38.233 -3.426 1.00 48.69 101 ARG A N 1
ATOM 798 C CA . ARG A 1 101 ? 45.947 37.122 -3.557 1.00 48.69 101 ARG A CA 1
ATOM 799 C C . ARG A 1 101 ? 46.298 36.847 -5.017 1.00 48.69 101 ARG A C 1
ATOM 801 O O . ARG A 1 101 ? 45.584 36.108 -5.680 1.00 48.69 101 ARG A O 1
ATOM 808 N N . GLY A 1 102 ? 47.420 37.401 -5.480 1.00 34.88 102 GLY A N 1
ATOM 809 C CA . GLY A 1 102 ? 48.092 36.910 -6.685 1.00 34.88 102 GLY A CA 1
ATOM 810 C C . GLY A 1 102 ? 49.024 37.908 -7.376 1.00 34.88 102 GLY A C 1
ATOM 811 O O . GLY A 1 102 ? 48.548 38.747 -8.124 1.00 34.88 102 GLY A O 1
ATOM 812 N N . SER A 1 103 ? 50.333 37.690 -7.197 1.00 39.31 103 SER A N 1
ATOM 813 C CA . SER A 1 103 ? 51.481 38.219 -7.964 1.00 39.31 103 SER A CA 1
ATOM 814 C C . SER A 1 103 ? 51.884 39.676 -7.681 1.00 39.31 103 SER A C 1
ATOM 816 O O 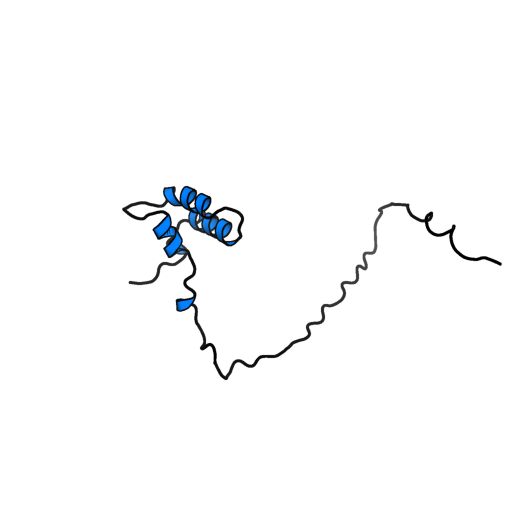. SER A 1 103 ? 51.135 40.598 -7.961 1.00 39.31 103 SER A O 1
ATOM 818 N N . GLY A 1 104 ? 53.048 39.981 -7.101 1.00 39.84 104 GLY A N 1
ATOM 819 C CA . GLY A 1 104 ? 54.325 39.268 -7.182 1.00 39.84 104 GLY A CA 1
ATOM 820 C C . GLY A 1 104 ? 55.071 39.738 -8.428 1.00 39.84 104 GLY A C 1
ATOM 821 O O . GLY A 1 104 ? 54.803 39.229 -9.517 1.00 39.84 104 GLY A O 1
ATOM 822 N N . ALA A 1 105 ? 55.943 40.724 -8.224 1.00 39.12 105 ALA A N 1
ATOM 823 C CA . ALA A 1 105 ? 57.048 41.142 -9.076 1.00 39.12 105 ALA A CA 1
ATOM 824 C C . ALA A 1 105 ? 58.239 41.407 -8.147 1.00 39.12 105 ALA A C 1
ATOM 826 O O . ALA A 1 105 ? 57.980 41.928 -7.033 1.00 39.12 105 ALA A O 1
#

Secondary structure (DSSP, 8-state):
-PPP-GGGS-HHHHHHHHHHHTTSS-HHHHHHHHGGG--TT--HHHHHHHHS--GGG---S-TT-TT-------PPPP-----------------SSSSSS----

pLDDT: mean 80.05, std 20.97, range [34.88, 98.44]